Protein AF-A0A940TQU7-F1 (afdb_monomer)

Structure (mmCIF, N/CA/C/O backbone):
data_AF-A0A940TQU7-F1
#
_entry.id   AF-A0A940TQU7-F1
#
loop_
_atom_site.group_PDB
_atom_site.id
_atom_site.type_symbol
_atom_site.label_atom_id
_atom_site.label_alt_id
_atom_site.label_comp_id
_atom_site.label_asym_id
_atom_site.label_entity_id
_atom_site.label_seq_id
_atom_site.pdbx_PDB_ins_code
_atom_site.Cartn_x
_atom_site.Cartn_y
_atom_site.Cartn_z
_atom_site.occupancy
_atom_site.B_iso_or_equiv
_atom_site.auth_seq_id
_atom_site.auth_comp_id
_atom_site.auth_asym_id
_atom_site.auth_atom_id
_atom_site.pdbx_PDB_model_num
ATOM 1 N N . MET A 1 1 ? 1.871 5.568 -30.934 1.00 53.28 1 MET A N 1
ATOM 2 C CA . MET A 1 1 ? 0.667 5.840 -30.125 1.00 53.28 1 MET A CA 1
ATOM 3 C C . MET A 1 1 ? 0.920 5.116 -28.822 1.00 53.28 1 MET A C 1
ATOM 5 O O . MET A 1 1 ? 0.890 3.895 -28.836 1.00 53.28 1 MET A O 1
ATOM 9 N N . ASN A 1 2 ? 1.343 5.833 -27.784 1.00 71.81 2 ASN A N 1
ATOM 10 C CA . ASN A 1 2 ? 1.746 5.197 -26.529 1.00 71.81 2 ASN A CA 1
ATOM 11 C C . ASN A 1 2 ? 0.473 4.739 -25.820 1.00 71.81 2 ASN A C 1
ATOM 13 O O . ASN A 1 2 ? -0.449 5.544 -25.665 1.00 71.81 2 ASN A O 1
ATOM 17 N N . ASN A 1 3 ? 0.387 3.463 -25.449 1.00 86.75 3 ASN A N 1
ATOM 18 C CA . ASN A 1 3 ? -0.793 2.962 -24.755 1.00 86.75 3 ASN A CA 1
ATOM 19 C C . ASN A 1 3 ? -0.622 3.193 -23.253 1.00 86.75 3 ASN A C 1
ATOM 21 O O . ASN A 1 3 ? 0.348 2.718 -22.662 1.00 86.75 3 ASN A O 1
ATOM 25 N N . LEU A 1 4 ? -1.557 3.925 -22.647 1.00 90.94 4 LEU A N 1
ATOM 26 C CA . LEU A 1 4 ? -1.596 4.147 -21.208 1.00 90.94 4 LEU A CA 1
ATOM 27 C C . LEU A 1 4 ? -2.711 3.309 -20.598 1.00 90.94 4 LEU A C 1
ATOM 29 O O . LEU A 1 4 ? -3.865 3.388 -21.018 1.00 90.94 4 LEU A O 1
ATOM 33 N N . THR A 1 5 ? -2.373 2.547 -19.565 1.00 93.12 5 THR A N 1
ATOM 34 C CA . THR A 1 5 ? -3.353 1.807 -18.768 1.00 93.12 5 THR A CA 1
ATOM 35 C C . THR A 1 5 ? -3.219 2.198 -17.307 1.00 93.12 5 THR A C 1
ATOM 37 O O . THR A 1 5 ? -2.123 2.470 -16.826 1.00 93.12 5 THR A O 1
ATOM 40 N N . CYS A 1 6 ? -4.343 2.266 -16.600 1.00 94.25 6 CYS A N 1
ATOM 41 C CA . CYS A 1 6 ? -4.394 2.603 -15.183 1.00 94.25 6 CYS A CA 1
ATOM 42 C C . CYS A 1 6 ? -5.174 1.508 -14.464 1.00 94.25 6 CYS A C 1
ATOM 44 O O . CYS A 1 6 ? -6.359 1.310 -14.734 1.00 94.25 6 CYS A O 1
ATOM 46 N N . ASN A 1 7 ? -4.498 0.790 -13.569 1.00 94.00 7 ASN A N 1
ATOM 47 C CA . ASN A 1 7 ? -5.053 -0.365 -12.878 1.00 94.00 7 ASN A CA 1
ATOM 48 C C . ASN A 1 7 ? -4.990 -0.160 -11.365 1.00 94.00 7 ASN A C 1
ATOM 50 O O . ASN A 1 7 ? -3.961 0.241 -10.828 1.00 94.00 7 ASN A O 1
ATOM 54 N N . CYS A 1 8 ? -6.080 -0.488 -10.669 1.00 93.44 8 CYS A N 1
ATOM 55 C CA . CYS A 1 8 ? -6.060 -0.671 -9.220 1.00 93.44 8 CYS A CA 1
ATOM 56 C C . CYS A 1 8 ? -5.780 -2.146 -8.934 1.00 93.44 8 CYS A C 1
ATOM 58 O O . CYS A 1 8 ? -6.652 -2.995 -9.137 1.00 93.44 8 CYS A O 1
ATOM 60 N N . VAL A 1 9 ? -4.564 -2.446 -8.488 1.00 92.69 9 VAL A N 1
ATOM 61 C CA . VAL A 1 9 ? -4.102 -3.810 -8.224 1.00 92.69 9 VAL A CA 1
ATOM 62 C C . VAL A 1 9 ? -4.065 -4.086 -6.720 1.00 92.69 9 VAL A C 1
ATOM 64 O O . VAL A 1 9 ? -3.817 -3.176 -5.917 1.00 92.69 9 VAL A O 1
ATOM 67 N N . PRO A 1 10 ? -4.348 -5.326 -6.290 1.00 91.06 10 PRO A N 1
ATOM 68 C CA . PRO A 1 10 ? -4.071 -5.723 -4.920 1.00 91.06 10 PRO A CA 1
ATOM 69 C C . PRO A 1 10 ? -2.558 -5.684 -4.680 1.00 91.06 10 PRO A C 1
ATOM 71 O O . PRO A 1 10 ? -1.771 -6.132 -5.509 1.00 91.06 10 PRO A O 1
ATOM 74 N N . ARG A 1 11 ? -2.157 -5.150 -3.524 1.00 89.31 11 ARG A N 1
ATOM 75 C CA . ARG A 1 11 ? -0.761 -5.076 -3.085 1.00 89.31 11 ARG A CA 1
ATOM 76 C C . ARG A 1 11 ? 0.143 -4.419 -4.144 1.00 89.31 11 ARG A C 1
ATOM 78 O O . ARG A 1 11 ? -0.148 -3.296 -4.555 1.00 89.31 11 ARG A O 1
ATOM 85 N N . LEU A 1 12 ? 1.213 -5.096 -4.556 1.00 88.12 12 LEU A N 1
ATOM 86 C CA . LEU A 1 12 ? 2.146 -4.692 -5.612 1.00 88.12 12 LEU A CA 1
ATOM 87 C C . LEU A 1 12 ? 2.072 -5.630 -6.833 1.00 88.12 12 LEU A C 1
ATOM 89 O O . LEU A 1 12 ? 3.056 -5.791 -7.557 1.00 88.12 12 LEU A O 1
ATOM 93 N N . ASP A 1 13 ? 0.935 -6.301 -7.043 1.00 87.00 13 ASP A N 1
ATOM 94 C CA . ASP A 1 13 ? 0.799 -7.314 -8.090 1.00 87.00 13 ASP A CA 1
ATOM 95 C C . ASP A 1 13 ? 1.129 -6.736 -9.475 1.00 87.00 13 ASP A C 1
ATOM 97 O O . ASP A 1 13 ? 0.600 -5.704 -9.890 1.00 87.00 13 ASP A O 1
ATOM 101 N N . GLY A 1 14 ? 2.016 -7.422 -10.201 1.00 82.38 14 GLY A N 1
ATOM 102 C CA . GLY A 1 14 ? 2.457 -7.005 -11.533 1.00 82.38 14 GLY A CA 1
ATOM 103 C C . GLY A 1 14 ? 3.560 -5.941 -11.553 1.00 82.38 14 GLY A C 1
ATOM 104 O O . GLY A 1 14 ? 3.959 -5.540 -12.641 1.00 82.38 14 GLY A O 1
ATOM 105 N N . VAL A 1 15 ? 4.090 -5.514 -10.399 1.00 88.44 15 VAL A N 1
ATOM 106 C CA . VAL A 1 15 ? 5.220 -4.571 -10.319 1.00 88.44 15 VAL A CA 1
ATOM 107 C C . VAL A 1 15 ? 6.479 -5.301 -9.831 1.00 88.44 15 VAL A C 1
ATOM 109 O O . VAL A 1 15 ? 6.576 -5.642 -8.650 1.00 88.44 15 VAL A O 1
ATOM 112 N N . PRO A 1 16 ? 7.467 -5.566 -10.707 1.00 89.38 16 PRO A N 1
ATOM 113 C CA . PRO A 1 16 ? 8.731 -6.181 -10.306 1.00 89.38 16 PRO A CA 1
ATOM 114 C C . PRO A 1 16 ? 9.505 -5.319 -9.299 1.00 89.38 16 PRO A C 1
ATOM 116 O O . PRO A 1 16 ? 9.487 -4.093 -9.378 1.00 89.38 16 PRO A O 1
ATOM 119 N N . ALA A 1 17 ? 10.278 -5.945 -8.407 1.00 86.62 17 ALA A N 1
ATOM 120 C CA . ALA A 1 17 ? 11.075 -5.225 -7.404 1.00 86.62 17 ALA A CA 1
ATOM 121 C C . ALA A 1 17 ? 12.070 -4.217 -8.018 1.00 86.62 17 ALA A C 1
ATOM 123 O O . ALA A 1 17 ? 12.279 -3.141 -7.463 1.00 86.62 17 ALA A O 1
ATOM 124 N N . ALA A 1 18 ? 12.646 -4.542 -9.182 1.00 88.00 18 ALA A N 1
ATOM 125 C CA . ALA A 1 18 ? 13.525 -3.633 -9.920 1.00 88.00 18 ALA A CA 1
ATOM 126 C C . ALA A 1 18 ? 12.783 -2.375 -10.404 1.00 88.00 18 ALA A C 1
ATOM 128 O O . ALA A 1 18 ? 13.309 -1.270 -10.302 1.00 88.00 18 ALA A O 1
ATOM 129 N N . GLU A 1 19 ? 11.540 -2.536 -10.867 1.00 90.81 19 GLU A N 1
ATOM 130 C CA . GLU A 1 19 ? 10.686 -1.416 -11.269 1.00 90.81 19 GLU A CA 1
ATOM 131 C C . GLU A 1 19 ? 10.269 -0.577 -10.061 1.00 90.81 19 GLU A C 1
ATOM 133 O O . GLU A 1 19 ? 10.280 0.647 -10.123 1.00 90.81 19 GLU A O 1
ATOM 138 N N . LEU A 1 20 ? 9.978 -1.217 -8.926 1.00 89.50 20 LEU A N 1
ATOM 13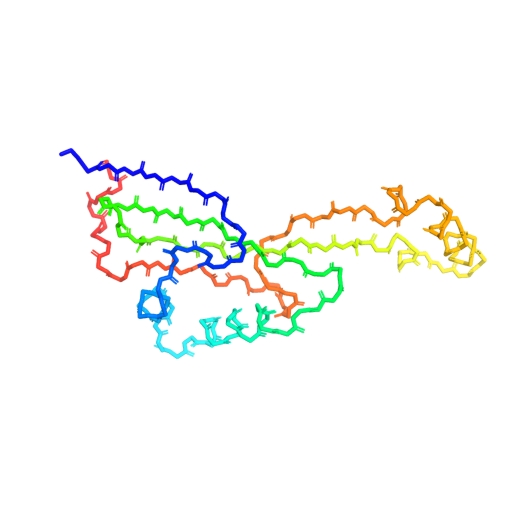9 C CA . LEU A 1 20 ? 9.641 -0.516 -7.690 1.00 89.50 20 LEU A CA 1
ATOM 140 C C . LEU A 1 20 ? 10.799 0.366 -7.199 1.00 89.50 20 LEU A C 1
ATOM 142 O O . LEU A 1 20 ? 10.579 1.525 -6.862 1.00 89.50 20 LEU A O 1
ATOM 146 N N . GLY A 1 21 ? 12.033 -0.148 -7.207 1.00 89.00 21 GLY A N 1
ATOM 147 C CA . GLY A 1 21 ? 13.220 0.639 -6.851 1.00 89.00 21 GLY A CA 1
ATOM 148 C C . GLY A 1 21 ? 13.511 1.775 -7.839 1.00 89.00 21 GLY A C 1
ATOM 149 O O . GLY A 1 21 ? 14.016 2.820 -7.447 1.00 89.00 21 GLY A O 1
ATOM 150 N N . ARG A 1 22 ? 13.149 1.605 -9.116 1.00 91.81 22 ARG A N 1
ATOM 151 C CA . ARG A 1 22 ? 13.250 2.665 -10.126 1.00 91.81 22 ARG A CA 1
ATOM 152 C C . ARG A 1 22 ? 12.214 3.772 -9.916 1.00 91.81 22 ARG A C 1
ATOM 154 O O . ARG A 1 22 ? 12.544 4.937 -10.106 1.00 91.81 22 ARG A O 1
ATOM 161 N N . LEU A 1 23 ? 10.984 3.412 -9.542 1.00 91.06 23 LEU A N 1
ATOM 162 C CA . LEU A 1 23 ? 9.895 4.356 -9.259 1.00 91.06 23 LEU A CA 1
ATOM 163 C C . LEU A 1 23 ? 10.098 5.119 -7.943 1.00 91.06 23 LEU A C 1
ATOM 165 O O . LEU A 1 23 ? 9.644 6.253 -7.825 1.00 91.06 23 LEU A O 1
ATOM 169 N N . PHE A 1 24 ? 10.771 4.500 -6.972 1.00 89.81 24 PHE A N 1
ATOM 170 C CA . PHE A 1 24 ? 11.124 5.079 -5.674 1.00 89.81 24 PHE A CA 1
ATOM 171 C C . PHE A 1 24 ? 12.650 5.050 -5.485 1.00 89.81 24 PHE A C 1
ATOM 173 O O . PHE A 1 24 ? 13.159 4.220 -4.725 1.00 89.81 24 PHE A O 1
ATOM 180 N N . PRO A 1 25 ? 13.401 5.903 -6.206 1.00 85.50 25 PRO A N 1
ATOM 181 C CA . PRO A 1 25 ? 14.856 5.897 -6.149 1.00 85.50 25 PRO A CA 1
ATOM 182 C C . PRO A 1 25 ? 15.376 6.330 -4.772 1.00 85.50 25 PRO A C 1
ATOM 184 O O . PRO A 1 25 ? 14.723 7.068 -4.029 1.00 85.50 25 PRO A O 1
ATOM 187 N N . GLU A 1 26 ? 16.590 5.894 -4.428 1.00 82.62 26 GLU A N 1
ATOM 188 C CA . GLU A 1 26 ? 17.250 6.320 -3.193 1.00 82.62 26 GLU A CA 1
ATOM 189 C C . GLU A 1 26 ? 17.347 7.858 -3.114 1.00 82.62 26 GLU A C 1
ATOM 191 O O . GLU A 1 26 ? 17.628 8.515 -4.121 1.00 82.62 26 GLU A O 1
ATOM 196 N N . PRO A 1 27 ? 17.133 8.455 -1.926 1.00 80.19 27 PRO A N 1
ATOM 197 C CA . PRO A 1 27 ? 17.087 7.821 -0.603 1.00 80.19 27 PRO A CA 1
ATOM 198 C C . PRO A 1 27 ? 15.685 7.376 -0.127 1.00 80.19 27 PRO A C 1
ATOM 200 O O . PRO A 1 27 ? 15.470 7.260 1.081 1.00 80.19 27 PRO A O 1
ATOM 203 N N . SER A 1 28 ? 14.717 7.145 -1.024 1.00 83.38 28 SER A N 1
ATOM 204 C CA . SER A 1 28 ? 13.377 6.687 -0.630 1.00 83.38 28 SER A CA 1
ATOM 205 C C . SER A 1 28 ? 13.404 5.356 0.136 1.00 83.38 28 SER A C 1
ATOM 207 O O . SER A 1 28 ? 14.046 4.386 -0.268 1.00 83.38 28 SER A O 1
ATOM 209 N N . ILE A 1 29 ? 12.639 5.288 1.230 1.00 85.94 29 ILE A N 1
ATOM 210 C CA . ILE A 1 29 ? 12.367 4.044 1.971 1.00 85.94 29 ILE A CA 1
ATOM 211 C C . ILE A 1 29 ? 11.025 3.410 1.577 1.00 85.94 29 ILE A C 1
ATOM 213 O O . ILE A 1 29 ? 10.626 2.397 2.153 1.00 85.94 29 ILE A O 1
ATOM 217 N N . THR A 1 30 ? 10.299 3.997 0.624 1.00 88.06 30 THR A N 1
ATOM 218 C CA . THR A 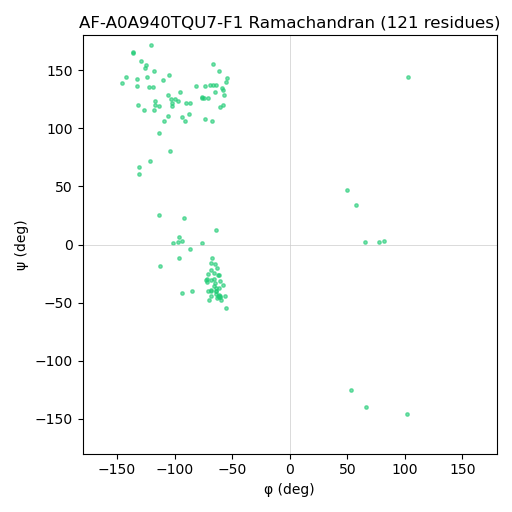1 30 ? 8.925 3.593 0.306 1.00 88.06 30 THR A CA 1
ATOM 219 C C . THR A 1 30 ? 8.882 2.208 -0.329 1.00 88.06 30 THR A C 1
ATOM 221 O O . THR A 1 30 ? 8.093 1.373 0.106 1.00 88.06 30 THR A O 1
ATOM 224 N N . ALA A 1 31 ? 9.773 1.909 -1.279 1.00 88.56 31 ALA A N 1
ATOM 225 C CA . ALA A 1 31 ? 9.882 0.577 -1.877 1.00 88.56 31 ALA A CA 1
ATOM 226 C C . ALA A 1 31 ? 10.103 -0.546 -0.834 1.00 88.56 31 ALA A C 1
ATOM 228 O O . ALA A 1 31 ? 9.292 -1.476 -0.792 1.00 88.56 31 ALA A O 1
ATOM 229 N N . PRO A 1 32 ? 11.128 -0.486 0.046 1.00 88.38 32 PRO A N 1
ATOM 230 C CA . PRO A 1 32 ? 11.317 -1.521 1.062 1.00 88.38 32 PRO A CA 1
ATOM 231 C C . PRO A 1 32 ? 10.179 -1.566 2.092 1.00 88.38 32 PRO A C 1
ATOM 233 O O . PRO A 1 32 ? 9.816 -2.652 2.544 1.00 88.38 32 PRO A O 1
ATOM 236 N N . LEU A 1 33 ? 9.570 -0.427 2.437 1.00 87.56 33 LEU A N 1
ATOM 237 C CA . LEU A 1 33 ? 8.435 -0.387 3.361 1.00 87.56 33 LEU A CA 1
ATOM 238 C C . LEU A 1 33 ? 7.174 -1.033 2.766 1.00 87.56 33 LEU A C 1
ATOM 240 O O . LEU A 1 33 ? 6.479 -1.764 3.469 1.00 87.56 33 LEU A O 1
ATOM 244 N N . LEU A 1 34 ? 6.887 -0.817 1.480 1.00 88.19 34 LEU A N 1
ATOM 245 C CA . LEU A 1 34 ? 5.765 -1.457 0.786 1.00 88.19 34 LEU A CA 1
ATOM 246 C C . LEU A 1 34 ? 5.924 -2.980 0.746 1.00 88.19 34 LEU A C 1
ATOM 248 O O . LEU A 1 34 ? 4.972 -3.698 1.058 1.00 88.19 34 LEU A O 1
ATOM 252 N N . SER A 1 35 ? 7.128 -3.467 0.436 1.00 88.31 35 SER A N 1
ATOM 253 C CA . SER A 1 35 ? 7.449 -4.898 0.482 1.00 88.31 35 SER A CA 1
ATOM 254 C C . SER A 1 35 ? 7.257 -5.472 1.887 1.00 88.31 35 SER A C 1
ATOM 256 O O . SER A 1 35 ? 6.554 -6.468 2.053 1.00 88.31 35 SER A O 1
ATOM 258 N N . LEU A 1 36 ? 7.779 -4.795 2.918 1.00 87.81 36 LEU A N 1
ATOM 259 C CA . LEU A 1 36 ? 7.624 -5.224 4.310 1.00 87.81 36 LEU A CA 1
ATOM 260 C C . LEU A 1 36 ? 6.150 -5.283 4.734 1.00 87.81 36 LEU A C 1
ATOM 262 O O . LEU A 1 36 ? 5.720 -6.246 5.365 1.00 87.81 36 LEU A O 1
ATOM 266 N N . LEU A 1 37 ? 5.355 -4.269 4.386 1.00 85.69 37 LEU A N 1
ATOM 267 C CA . LEU A 1 37 ? 3.929 -4.238 4.708 1.00 85.69 37 LEU A CA 1
ATOM 268 C C . LEU A 1 37 ? 3.166 -5.362 4.005 1.00 85.69 37 LEU A C 1
ATOM 270 O O . LEU A 1 37 ? 2.308 -5.992 4.624 1.00 85.69 37 LEU A O 1
ATOM 274 N N . GLN A 1 38 ? 3.499 -5.651 2.746 1.00 86.19 38 GLN A N 1
ATOM 275 C CA . GLN A 1 38 ? 2.919 -6.766 2.005 1.00 86.19 38 GLN A CA 1
ATOM 276 C C . GLN A 1 38 ? 3.225 -8.116 2.673 1.00 86.19 38 GLN A C 1
ATOM 278 O O . GLN A 1 38 ? 2.331 -8.955 2.790 1.00 86.19 38 GLN A O 1
ATOM 283 N N . GLU A 1 39 ? 4.463 -8.316 3.123 1.00 88.56 39 GLU A N 1
ATOM 284 C CA . GLU A 1 39 ? 4.912 -9.539 3.800 1.00 88.56 39 GLU A CA 1
ATOM 285 C C . GLU A 1 39 ? 4.352 -9.675 5.221 1.00 88.56 39 GLU A C 1
ATOM 287 O O . GLU A 1 39 ? 4.083 -10.785 5.677 1.00 88.56 39 GLU A O 1
ATOM 292 N N . SER A 1 40 ? 4.133 -8.554 5.914 1.00 87.25 40 SER A N 1
ATOM 293 C CA . SER A 1 40 ? 3.708 -8.539 7.319 1.00 87.25 40 SER A CA 1
ATOM 294 C C . SER A 1 40 ? 2.311 -9.117 7.563 1.00 87.25 40 SER A C 1
ATOM 296 O O . SER A 1 40 ? 2.025 -9.557 8.674 1.00 87.25 40 SER A O 1
ATOM 298 N N . GLY A 1 41 ? 1.434 -9.106 6.551 1.00 82.94 41 GLY A N 1
ATOM 299 C CA . GLY A 1 41 ? 0.088 -9.676 6.650 1.00 82.94 41 GLY A CA 1
ATOM 300 C C . GLY A 1 41 ? -0.768 -9.086 7.777 1.00 82.94 41 GLY A C 1
ATOM 301 O O . GLY A 1 41 ? -1.540 -9.820 8.385 1.00 82.94 41 GLY A O 1
ATOM 302 N N . ILE A 1 42 ? -0.616 -7.791 8.086 1.00 83.38 42 ILE A N 1
ATOM 303 C CA . ILE A 1 42 ? -1.333 -7.136 9.191 1.00 83.38 42 ILE A CA 1
ATOM 304 C C . ILE A 1 42 ? -2.850 -7.270 9.006 1.00 83.38 42 ILE A C 1
ATOM 306 O O . ILE A 1 42 ? -3.433 -6.760 8.047 1.00 83.38 42 ILE A O 1
ATOM 310 N N . ASP A 1 43 ? -3.503 -7.907 9.975 1.00 80.81 43 ASP A N 1
ATOM 311 C CA . ASP A 1 43 ? -4.952 -8.070 9.975 1.00 80.81 43 ASP A CA 1
ATOM 312 C C . ASP A 1 43 ? -5.678 -6.723 9.930 1.00 80.81 43 ASP A C 1
ATOM 314 O O . ASP A 1 43 ? -5.398 -5.792 10.688 1.00 80.81 43 ASP A O 1
ATOM 318 N N . GLY A 1 44 ? -6.670 -6.632 9.043 1.00 78.62 44 GLY A N 1
ATOM 319 C CA . GLY A 1 44 ? -7.455 -5.414 8.859 1.00 78.62 44 GLY A CA 1
ATOM 320 C C . GLY A 1 44 ? -6.749 -4.324 8.054 1.00 78.62 44 GLY A C 1
ATOM 321 O O . GLY A 1 44 ? -7.367 -3.287 7.839 1.00 78.62 44 GLY A O 1
ATOM 322 N N . PHE A 1 45 ? -5.531 -4.570 7.566 1.00 83.75 45 PHE A N 1
ATOM 323 C CA . PHE A 1 45 ? -4.808 -3.707 6.640 1.00 83.75 45 PHE A CA 1
ATOM 324 C C . PHE A 1 45 ? -4.576 -4.439 5.317 1.00 83.75 45 PHE A C 1
ATOM 326 O O . PHE A 1 45 ? -3.920 -5.476 5.274 1.00 83.75 45 PHE A O 1
ATOM 333 N N . ASN A 1 46 ? -5.096 -3.901 4.216 1.00 88.31 46 ASN A N 1
ATOM 334 C CA . ASN A 1 46 ? -4.826 -4.444 2.888 1.00 88.31 46 ASN A CA 1
ATOM 335 C C . ASN A 1 46 ? -4.117 -3.397 2.040 1.00 88.31 46 ASN A C 1
ATOM 337 O O . ASN A 1 46 ? -4.701 -2.367 1.710 1.00 88.31 46 ASN A O 1
ATOM 341 N N . LEU A 1 47 ? -2.877 -3.686 1.651 1.00 89.88 47 LEU A N 1
ATOM 342 C CA . LEU A 1 47 ? -2.170 -2.888 0.658 1.00 89.88 47 LEU A CA 1
ATOM 343 C C . LEU A 1 47 ? -2.862 -3.029 -0.706 1.00 89.88 47 LEU A C 1
ATOM 345 O O . LEU A 1 47 ? -3.245 -4.128 -1.120 1.00 89.88 47 LEU A O 1
ATOM 349 N N . ARG A 1 48 ? -3.005 -1.911 -1.407 1.00 91.62 48 ARG A N 1
ATOM 350 C CA . ARG A 1 48 ? -3.424 -1.803 -2.806 1.00 91.62 48 ARG A CA 1
ATOM 351 C C . ARG A 1 48 ? -2.517 -0.793 -3.493 1.00 91.62 48 ARG A C 1
ATOM 353 O O . ARG A 1 48 ?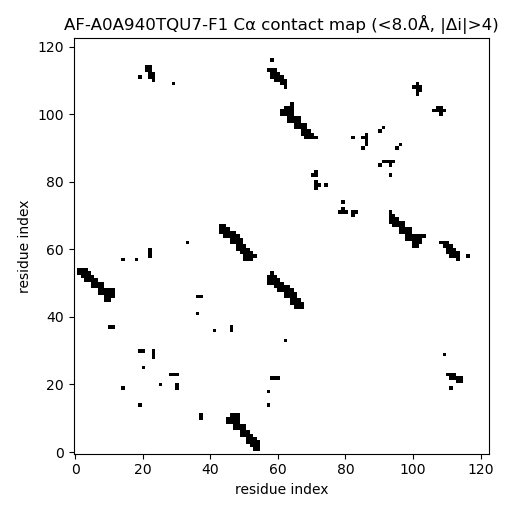 -1.862 -0.00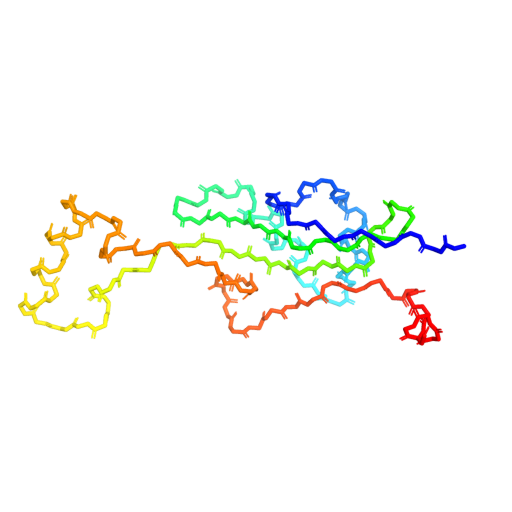7 -2.823 1.00 91.62 48 ARG A O 1
ATOM 360 N N . SER A 1 49 ? -2.517 -0.771 -4.815 1.00 92.44 49 SER A N 1
ATOM 361 C CA . SER A 1 49 ? -1.790 0.256 -5.558 1.00 92.44 49 SER A CA 1
ATOM 362 C C . SER A 1 49 ? -2.571 0.671 -6.790 1.00 92.44 49 SER A C 1
ATOM 364 O O . SER A 1 49 ? -3.210 -0.162 -7.432 1.00 92.44 49 SER A O 1
ATOM 366 N N . ILE A 1 50 ? -2.509 1.954 -7.138 1.00 94.38 50 ILE A N 1
ATOM 367 C CA . ILE A 1 50 ? -2.809 2.386 -8.503 1.00 94.38 50 ILE A CA 1
ATOM 368 C C . ILE A 1 50 ? -1.498 2.347 -9.268 1.00 94.38 50 ILE A C 1
ATOM 370 O O . ILE A 1 50 ? -0.539 3.007 -8.875 1.00 94.38 50 ILE A O 1
ATOM 374 N N . VAL A 1 51 ? -1.467 1.577 -10.346 1.00 94.12 51 VAL A N 1
ATOM 375 C CA . VAL A 1 51 ? -0.310 1.456 -11.227 1.00 94.12 51 VAL A CA 1
ATOM 376 C C . VAL A 1 51 ? -0.711 1.980 -12.593 1.00 94.12 51 VAL A C 1
ATOM 378 O O . VAL A 1 51 ? -1.685 1.507 -13.188 1.00 94.12 51 VAL A O 1
ATOM 381 N N . VAL A 1 52 ? 0.037 2.964 -13.081 1.00 93.69 52 VAL A N 1
ATOM 382 C CA . VAL A 1 52 ? -0.082 3.438 -14.458 1.00 93.69 52 VAL A CA 1
ATOM 383 C C . VAL A 1 52 ? 1.028 2.795 -15.264 1.00 93.69 52 VAL A C 1
ATOM 385 O O . VAL A 1 52 ? 2.198 2.928 -14.904 1.00 93.69 52 VAL A O 1
ATOM 388 N N . LEU A 1 53 ? 0.668 2.115 -16.347 1.00 92.12 53 LEU A N 1
ATOM 389 C CA . LEU A 1 53 ? 1.624 1.523 -17.274 1.00 92.12 53 LEU A CA 1
ATOM 390 C C . LEU A 1 53 ? 1.619 2.276 -18.600 1.00 92.12 53 LEU A C 1
ATOM 392 O O . LEU A 1 53 ? 0.558 2.655 -19.100 1.00 92.12 53 LEU A O 1
ATOM 396 N N . ARG A 1 54 ? 2.808 2.443 -19.173 1.00 90.31 54 ARG A N 1
ATOM 397 C CA . ARG A 1 54 ? 3.037 2.859 -20.554 1.00 90.31 54 ARG A CA 1
ATOM 398 C C . ARG A 1 54 ? 3.678 1.693 -21.281 1.00 90.31 54 ARG A C 1
ATOM 400 O O . ARG A 1 54 ? 4.757 1.270 -20.885 1.00 90.31 54 ARG A O 1
ATOM 407 N N . ASP A 1 55 ? 3.014 1.198 -22.320 1.00 89.88 55 ASP A N 1
ATOM 408 C CA . ASP A 1 55 ? 3.523 0.082 -23.129 1.00 89.88 55 ASP A CA 1
ATOM 409 C C . ASP A 1 55 ? 3.976 -1.104 -22.239 1.00 89.88 55 ASP A C 1
ATOM 411 O O . ASP A 1 55 ? 5.081 -1.623 -22.365 1.00 89.88 55 ASP A O 1
ATOM 415 N N . ASP A 1 56 ? 3.114 -1.464 -21.276 1.00 88.56 56 ASP A N 1
ATOM 416 C CA . ASP A 1 56 ? 3.300 -2.505 -20.247 1.00 88.56 56 ASP A CA 1
ATOM 417 C C . ASP A 1 56 ? 4.419 -2.265 -19.209 1.00 88.56 56 ASP A C 1
ATOM 419 O O . ASP A 1 56 ? 4.593 -3.073 -18.296 1.00 88.56 56 ASP A O 1
ATOM 423 N N . ALA A 1 57 ? 5.124 -1.130 -19.263 1.00 89.94 57 ALA A N 1
ATOM 424 C CA . ALA A 1 57 ? 6.091 -0.720 -18.246 1.00 89.94 57 ALA A CA 1
ATOM 425 C C . ALA A 1 57 ? 5.451 0.236 -17.218 1.00 89.94 57 ALA A C 1
ATOM 427 O O . ALA A 1 57 ? 4.797 1.206 -17.611 1.00 89.94 57 ALA A O 1
ATOM 428 N N . PRO A 1 58 ? 5.617 0.020 -15.899 1.00 92.38 58 PRO A N 1
ATOM 429 C CA . PRO A 1 58 ? 5.019 0.890 -14.892 1.00 92.38 58 PRO A CA 1
ATOM 430 C C . PRO A 1 58 ? 5.727 2.252 -14.872 1.00 92.38 58 PRO A C 1
ATOM 432 O O . PRO A 1 58 ? 6.942 2.330 -14.725 1.00 92.38 58 PRO A O 1
ATOM 435 N N . ILE A 1 59 ? 4.969 3.338 -15.004 1.00 92.75 59 ILE A N 1
ATOM 436 C CA . ILE A 1 59 ? 5.493 4.714 -15.013 1.00 92.75 59 ILE A CA 1
ATOM 437 C C . ILE A 1 59 ? 5.065 5.536 -13.799 1.00 92.75 59 ILE A C 1
ATOM 439 O O . ILE A 1 59 ? 5.674 6.561 -13.500 1.00 92.75 59 ILE A O 1
ATOM 443 N N . LEU A 1 60 ? 4.014 5.097 -13.105 1.00 93.25 60 LEU A N 1
ATOM 444 C CA . LEU A 1 60 ? 3.552 5.697 -11.862 1.00 93.25 60 LEU A CA 1
ATOM 445 C C . LEU A 1 60 ? 3.005 4.613 -10.940 1.00 93.25 60 LEU A C 1
ATOM 447 O O . LEU A 1 60 ? 2.277 3.723 -11.388 1.00 93.25 60 LEU A O 1
ATOM 451 N N . LEU A 1 61 ? 3.313 4.725 -9.651 1.00 93.62 61 LEU A N 1
ATOM 452 C CA . LEU A 1 61 ? 2.729 3.903 -8.601 1.00 93.62 61 LEU A CA 1
ATOM 453 C C . LEU A 1 61 ? 2.259 4.784 -7.448 1.00 93.62 61 LEU A C 1
ATOM 455 O O . LEU A 1 61 ? 3.051 5.467 -6.800 1.00 93.62 61 LEU A O 1
ATOM 459 N N . LEU A 1 62 ? 0.960 4.723 -7.164 1.00 92.56 62 LEU A N 1
ATOM 460 C CA . LEU A 1 62 ? 0.360 5.326 -5.983 1.00 92.56 62 LEU A CA 1
ATOM 461 C C . LEU A 1 62 ? 0.018 4.222 -4.977 1.00 92.56 62 LEU A C 1
ATOM 463 O O . LEU A 1 62 ? -0.907 3.443 -5.238 1.00 92.56 62 LEU A O 1
ATOM 467 N N . PRO A 1 63 ? 0.718 4.142 -3.835 1.00 91.00 63 PRO A N 1
ATOM 468 C CA . PRO A 1 63 ? 0.365 3.192 -2.800 1.00 91.00 63 PRO A CA 1
ATOM 469 C C . PRO A 1 63 ? -0.961 3.600 -2.160 1.00 91.00 63 PRO A C 1
ATOM 471 O O . PRO A 1 63 ? -1.221 4.773 -1.884 1.00 91.00 63 PRO A O 1
ATOM 474 N N . LEU A 1 64 ? -1.811 2.609 -1.938 1.00 90.00 64 LEU A N 1
ATOM 475 C CA . LEU A 1 64 ? -3.091 2.729 -1.268 1.00 90.00 64 LEU A CA 1
ATOM 476 C C . LEU A 1 64 ? -3.140 1.731 -0.118 1.00 90.00 64 LEU A C 1
ATOM 478 O O . LEU A 1 64 ? -2.593 0.632 -0.194 1.00 90.00 64 LEU A O 1
ATOM 482 N N . PHE A 1 65 ? -3.902 2.045 0.915 1.00 88.00 65 PHE A N 1
ATOM 483 C CA . PHE A 1 65 ? -4.244 1.052 1.915 1.00 88.00 65 PHE A CA 1
ATOM 484 C C . PHE A 1 65 ? -5.718 1.061 2.230 1.00 88.00 65 PHE A C 1
ATOM 486 O O . PHE A 1 65 ? -6.372 2.096 2.318 1.00 88.00 65 PHE A O 1
ATOM 493 N N . GLU A 1 66 ? -6.233 -0.134 2.434 1.00 88.88 66 GLU A N 1
ATOM 494 C CA . GLU A 1 66 ? -7.564 -0.346 2.934 1.00 88.88 66 GLU A CA 1
ATOM 495 C C . GLU A 1 66 ? -7.490 -0.736 4.405 1.00 88.88 66 GLU A C 1
ATOM 497 O O . GLU A 1 66 ? -6.818 -1.704 4.762 1.00 88.88 66 GLU A O 1
ATOM 502 N N . THR A 1 67 ? -8.202 -0.002 5.254 1.00 87.69 67 THR A N 1
ATOM 503 C CA . THR A 1 67 ? -8.294 -0.299 6.685 1.00 87.69 67 THR A CA 1
ATOM 504 C C . THR A 1 67 ? -9.719 -0.174 7.201 1.00 87.69 67 THR A C 1
ATOM 506 O O . THR A 1 67 ? -10.597 0.376 6.533 1.00 87.69 67 THR A O 1
ATOM 509 N N . ARG A 1 68 ? -9.972 -0.704 8.397 1.00 86.56 68 ARG A N 1
ATOM 510 C CA . ARG A 1 68 ? -11.227 -0.497 9.122 1.00 86.56 68 ARG A CA 1
ATOM 511 C C . ARG A 1 68 ? -11.059 0.626 10.130 1.00 86.56 68 ARG A C 1
ATOM 513 O O . ARG A 1 68 ? -10.213 0.545 11.017 1.00 86.56 68 ARG A O 1
ATOM 520 N N . PHE A 1 69 ? -11.899 1.647 10.023 1.00 84.31 69 PHE A N 1
ATOM 521 C CA . PHE A 1 69 ? -11.840 2.797 10.914 1.00 84.31 69 PHE A CA 1
ATOM 522 C C . PHE A 1 69 ? -12.798 2.614 12.096 1.00 84.31 69 PHE A C 1
ATOM 524 O O . PHE A 1 69 ? -14.009 2.655 11.915 1.00 84.31 69 PHE A O 1
ATOM 531 N N . ASP A 1 70 ? -12.288 2.400 13.311 1.00 84.56 70 ASP A N 1
ATOM 532 C CA . ASP A 1 70 ? -13.135 2.233 14.501 1.00 84.56 70 ASP A CA 1
ATOM 533 C C . ASP A 1 70 ? -13.735 3.580 14.938 1.00 84.56 70 ASP A C 1
ATOM 535 O O . ASP A 1 70 ? -13.041 4.428 15.503 1.00 84.56 70 ASP A O 1
ATOM 539 N N . LEU A 1 71 ? -15.044 3.768 14.727 1.00 82.00 71 LEU A N 1
ATOM 540 C CA . LEU A 1 71 ? -15.744 5.008 15.085 1.00 82.00 71 LEU A CA 1
ATOM 541 C C . LEU A 1 71 ? -15.744 5.285 16.596 1.00 82.00 71 LEU A C 1
ATOM 543 O O . LEU A 1 71 ? -15.906 6.430 17.015 1.00 82.00 71 LEU A O 1
ATOM 547 N N . SER A 1 72 ? -15.517 4.267 17.435 1.00 83.31 72 SER A N 1
ATOM 548 C CA . SER A 1 72 ? -15.397 4.450 18.886 1.00 83.31 72 SER A CA 1
ATOM 549 C C . SER A 1 72 ? -14.144 5.236 19.291 1.00 83.31 72 SER A C 1
ATOM 551 O O . SER A 1 72 ? -14.029 5.653 20.445 1.00 83.31 72 SER A O 1
ATOM 553 N N . THR A 1 73 ? -13.202 5.448 18.366 1.00 84.19 73 THR A N 1
ATOM 554 C CA . THR A 1 73 ? -12.013 6.282 18.594 1.00 84.19 73 THR A CA 1
ATOM 555 C C . THR A 1 73 ? -12.344 7.773 18.687 1.00 84.19 73 THR A C 1
ATOM 557 O O . THR A 1 73 ? -11.633 8.483 19.389 1.00 84.19 73 THR A O 1
ATOM 560 N N . PHE A 1 74 ? -13.448 8.229 18.081 1.00 84.25 74 PHE A N 1
ATOM 561 C CA . PHE A 1 74 ? -13.868 9.640 18.071 1.00 84.25 74 PHE A CA 1
ATOM 562 C C . PHE A 1 74 ? -14.709 10.072 19.274 1.00 84.25 74 PHE A C 1
ATOM 564 O O . PHE A 1 74 ? -15.090 11.235 19.379 1.00 84.25 74 PHE A O 1
ATOM 571 N N . VAL A 1 75 ? -15.055 9.143 20.163 1.00 86.44 75 VAL A N 1
ATOM 572 C CA . VAL A 1 75 ? -15.920 9.426 21.309 1.00 86.44 75 VAL A CA 1
ATOM 573 C C . VAL A 1 75 ? -15.300 8.927 22.603 1.00 86.44 75 VAL A C 1
ATOM 575 O O . VAL A 1 75 ? -14.495 7.993 22.629 1.00 86.44 75 VAL A O 1
ATOM 578 N N . GLU A 1 76 ? -15.739 9.511 23.711 1.00 87.31 76 GLU A N 1
ATOM 579 C CA . GLU A 1 76 ? -15.255 9.173 25.044 1.00 87.31 76 GLU A CA 1
ATOM 580 C C . GLU A 1 76 ? -16.380 8.676 25.963 1.00 87.31 76 GLU A C 1
ATOM 582 O O . GLU A 1 76 ? -17.568 8.673 25.624 1.00 87.31 76 GLU A O 1
ATOM 587 N N . GLY A 1 77 ? -15.993 8.187 27.143 1.00 88.88 77 GLY A N 1
ATOM 588 C CA . GLY A 1 77 ? -16.928 7.801 28.196 1.00 88.88 77 GLY A CA 1
ATOM 589 C C . GLY A 1 77 ? -17.823 6.605 27.852 1.00 88.88 77 GLY A C 1
ATOM 590 O O . GLY A 1 77 ? -17.385 5.592 27.298 1.00 88.88 77 GLY A O 1
ATOM 591 N N . TRP A 1 78 ? -19.091 6.687 28.253 1.00 88.19 78 TRP A N 1
ATOM 592 C CA . TRP A 1 78 ? -20.053 5.590 28.125 1.00 88.19 78 TRP A CA 1
ATOM 593 C C . TRP A 1 78 ? -20.428 5.295 26.663 1.00 88.19 78 TRP A C 1
ATOM 595 O O . TRP A 1 78 ? -20.630 4.132 26.318 1.00 88.19 78 TRP A O 1
ATOM 605 N N . ILE A 1 79 ? -20.415 6.309 25.789 1.00 86.44 79 ILE A N 1
ATOM 606 C CA . ILE A 1 79 ? -20.717 6.168 24.354 1.00 86.44 79 ILE A CA 1
ATOM 607 C C . ILE A 1 79 ? -19.675 5.272 23.678 1.00 86.44 79 ILE A C 1
ATOM 609 O O . ILE A 1 79 ? -20.035 4.359 22.937 1.00 86.44 79 ILE A O 1
ATOM 613 N N . LYS A 1 80 ? -18.386 5.443 24.004 1.00 88.12 80 LYS A N 1
ATOM 614 C CA . LYS A 1 80 ? -17.302 4.576 23.511 1.00 88.12 80 LYS A CA 1
ATOM 615 C C . LYS A 1 80 ? -17.533 3.106 23.852 1.00 88.12 80 LYS A C 1
ATOM 617 O O . LYS A 1 80 ? -17.337 2.237 23.005 1.00 88.12 80 LYS A O 1
ATOM 622 N N . LYS A 1 81 ? -17.952 2.812 25.089 1.00 86.19 81 LYS A N 1
ATOM 623 C CA . LYS A 1 81 ? -18.248 1.434 25.521 1.00 86.19 81 LYS A CA 1
ATOM 624 C C . LYS A 1 81 ? -19.416 0.853 24.726 1.00 86.19 81 LYS A C 1
ATOM 626 O O . LYS A 1 81 ? -19.291 -0.259 24.218 1.00 86.19 81 LYS A O 1
ATOM 631 N N . SER A 1 82 ? -20.496 1.617 24.563 1.00 85.94 82 SER A N 1
ATOM 632 C CA . SER A 1 82 ? -21.656 1.206 23.766 1.00 85.94 82 SER A CA 1
ATOM 633 C C . SER A 1 82 ? -21.287 0.948 22.303 1.00 85.94 82 SER A C 1
ATOM 635 O O . SER A 1 82 ? -21.641 -0.099 21.768 1.00 85.94 82 SER A O 1
ATOM 637 N N . LEU A 1 83 ? -20.507 1.836 21.677 1.00 84.00 83 LEU A N 1
ATOM 638 C CA . LEU A 1 83 ? -20.057 1.675 20.290 1.00 84.00 83 LEU A CA 1
ATOM 639 C C . LEU A 1 83 ? -19.118 0.483 20.104 1.00 84.00 83 LEU A C 1
ATOM 641 O O . LEU A 1 83 ? -19.225 -0.210 19.100 1.00 84.00 83 LEU A O 1
ATOM 645 N N . LYS A 1 84 ? -18.247 0.177 21.072 1.00 84.00 84 LYS A N 1
ATOM 646 C CA . LYS A 1 84 ? -17.409 -1.033 21.011 1.00 84.00 84 LYS A CA 1
ATOM 647 C C . LYS A 1 84 ? -18.230 -2.319 21.057 1.00 84.00 84 LYS A C 1
ATOM 649 O O . LYS A 1 84 ? -17.880 -3.287 20.38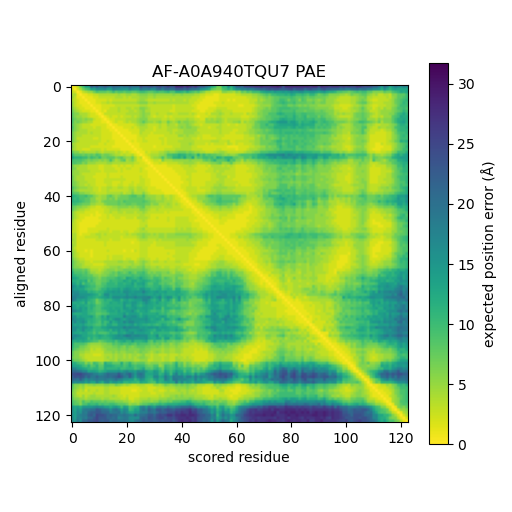8 1.00 84.00 84 LYS A O 1
ATOM 654 N N . VAL A 1 85 ? -19.304 -2.348 21.846 1.00 85.88 85 VAL A N 1
ATOM 655 C CA . VAL A 1 85 ? -20.218 -3.500 21.895 1.00 85.88 85 VAL A CA 1
ATOM 656 C C . VAL A 1 85 ? -21.018 -3.592 20.597 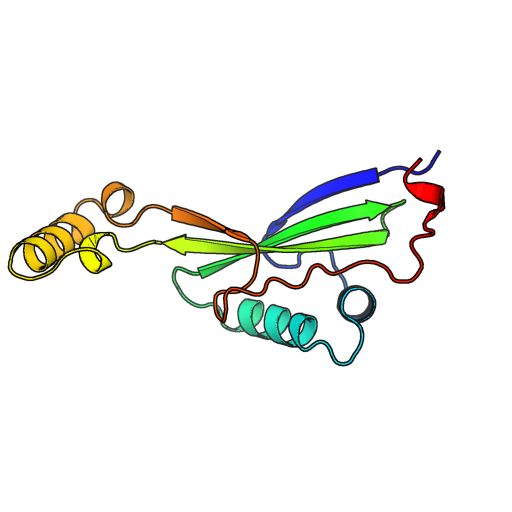1.00 85.88 85 VAL A C 1
ATOM 658 O O . VAL A 1 85 ? -21.046 -4.653 19.977 1.00 85.88 85 VAL A O 1
ATOM 661 N N . ALA A 1 86 ? -21.593 -2.479 20.141 1.00 83.69 86 ALA A N 1
ATOM 662 C CA . ALA A 1 86 ? -22.343 -2.419 18.890 1.00 83.69 86 ALA A CA 1
ATOM 663 C C . ALA A 1 86 ? -21.472 -2.776 17.672 1.00 83.69 86 ALA A C 1
ATOM 665 O O . ALA A 1 86 ? -21.914 -3.506 16.790 1.00 83.69 86 ALA A O 1
ATOM 666 N N . GLY A 1 87 ? -20.204 -2.360 17.657 1.00 80.50 87 GLY A N 1
ATOM 667 C CA . GLY A 1 87 ? -19.253 -2.678 16.594 1.00 80.50 87 GLY A CA 1
ATOM 668 C C . GLY A 1 87 ? -18.840 -4.145 16.527 1.00 80.50 87 GLY A C 1
ATOM 669 O O . GLY A 1 87 ? -18.481 -4.614 15.453 1.00 80.50 87 GLY A O 1
ATOM 670 N N . ARG A 1 88 ? -18.970 -4.911 17.618 1.00 82.75 88 ARG A N 1
ATOM 671 C CA . ARG A 1 88 ? -18.825 -6.378 17.562 1.00 82.75 88 ARG A CA 1
ATOM 672 C C . ARG A 1 88 ? -20.021 -7.057 16.894 1.00 82.75 88 ARG A C 1
ATOM 674 O O . ARG A 1 88 ? -19.848 -8.105 16.285 1.00 82.75 88 ARG A O 1
ATOM 681 N N . LEU A 1 89 ? -21.215 -6.476 17.020 1.00 83.69 89 LEU A N 1
ATOM 682 C CA . LEU A 1 89 ? -22.461 -7.005 16.454 1.00 83.69 89 LEU A CA 1
ATOM 683 C C . LEU A 1 89 ? -22.659 -6.589 14.990 1.00 83.69 89 LEU A C 1
ATOM 685 O O . LEU A 1 89 ? -23.109 -7.389 14.178 1.00 83.69 89 LEU A O 1
ATOM 689 N N . MET A 1 90 ? -22.315 -5.345 14.651 1.00 82.88 90 MET A N 1
ATOM 690 C CA . MET A 1 90 ? -22.484 -4.764 13.315 1.00 82.88 90 MET A CA 1
ATOM 691 C C . MET A 1 90 ? -21.191 -4.080 12.842 1.00 82.88 90 MET A C 1
ATOM 693 O O . MET A 1 90 ? -21.149 -2.853 12.692 1.00 82.8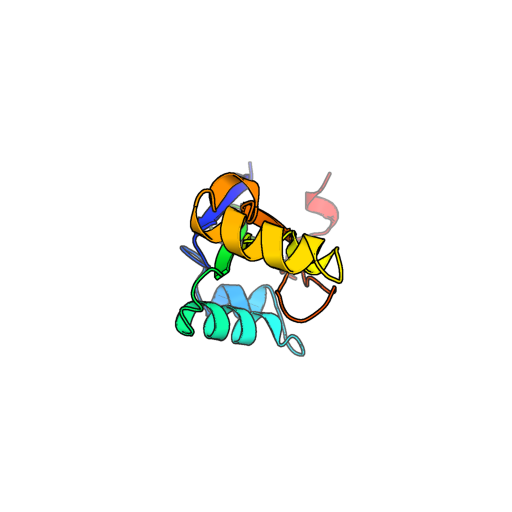8 90 MET A O 1
ATOM 697 N N . PRO A 1 91 ? -20.117 -4.851 12.591 1.00 77.75 91 PRO A N 1
ATOM 698 C CA . PRO A 1 91 ? -18.811 -4.292 12.245 1.00 77.75 91 PRO A CA 1
ATOM 699 C C . PRO A 1 91 ? -18.841 -3.448 10.966 1.00 77.75 91 PRO A C 1
ATOM 701 O O . PRO A 1 91 ? -18.130 -2.456 10.878 1.00 77.75 91 PRO A O 1
ATOM 704 N N . SER A 1 92 ? -19.709 -3.761 10.001 1.00 77.62 92 SER A N 1
ATOM 705 C CA . SER A 1 92 ? -19.837 -2.988 8.757 1.00 77.62 92 SER A CA 1
ATOM 706 C C . SER A 1 92 ? -20.281 -1.533 8.956 1.00 77.62 92 SER A C 1
ATOM 708 O O . SER A 1 92 ? -19.958 -0.696 8.120 1.00 77.62 92 SER A O 1
ATOM 710 N N . VAL A 1 93 ? -21.001 -1.224 10.042 1.00 80.62 93 VAL A N 1
ATOM 711 C CA . VAL A 1 93 ? -21.511 0.129 10.333 1.00 80.62 93 VAL A CA 1
ATOM 712 C C . VAL A 1 93 ? -20.551 0.909 11.228 1.00 80.62 93 VAL A C 1
ATOM 714 O O . VAL A 1 93 ? -20.314 2.091 11.003 1.00 80.62 93 VAL A O 1
ATOM 717 N N . PHE A 1 94 ? -19.988 0.254 12.245 1.00 82.69 94 PHE A N 1
ATOM 718 C CA . PHE A 1 94 ? -19.163 0.917 13.264 1.00 82.69 94 PHE A CA 1
ATOM 719 C C . PHE A 1 94 ? -17.656 0.840 13.001 1.00 82.69 94 PHE A C 1
ATOM 721 O O . PHE A 1 94 ? -16.882 1.526 13.669 1.00 82.69 94 PHE A O 1
ATOM 728 N N . GLN A 1 95 ? -17.246 0.007 12.047 1.00 85.44 95 GLN A N 1
ATOM 729 C CA . GLN A 1 95 ? -15.872 -0.122 11.575 1.00 85.44 95 GLN A CA 1
ATOM 730 C C . GLN A 1 95 ? -15.837 -0.061 10.037 1.00 85.44 95 GLN A C 1
ATOM 732 O O . GLN A 1 95 ? -15.448 -1.046 9.393 1.00 85.44 95 GLN A O 1
ATOM 737 N N . PRO A 1 96 ? -16.294 1.052 9.424 1.00 86.31 96 PRO A N 1
ATOM 738 C CA . PRO A 1 96 ? -16.333 1.186 7.973 1.00 86.31 96 PRO A CA 1
ATOM 739 C C . PRO A 1 96 ? -14.960 0.925 7.349 1.00 86.31 96 PRO A C 1
ATOM 741 O O . PRO A 1 96 ? -13.918 1.295 7.898 1.00 86.31 96 PRO A O 1
ATOM 744 N N . ARG A 1 97 ? -14.977 0.281 6.178 1.00 88.00 97 ARG A N 1
ATOM 745 C CA . ARG A 1 97 ? -13.782 0.098 5.351 1.00 88.00 97 ARG A CA 1
ATOM 746 C C . ARG A 1 97 ? -13.483 1.416 4.651 1.00 88.00 97 ARG A C 1
ATOM 748 O O . ARG A 1 97 ? -14.354 1.965 3.982 1.00 88.00 97 ARG A O 1
ATOM 755 N N . VAL A 1 98 ? -12.263 1.903 4.811 1.00 87.06 98 VAL A N 1
ATOM 756 C CA . VAL A 1 98 ? -11.763 3.122 4.180 1.00 87.06 98 VAL A CA 1
ATOM 757 C C . VAL A 1 98 ? -10.591 2.741 3.295 1.00 87.06 98 VAL A C 1
ATOM 759 O O . VAL A 1 98 ? -9.739 1.958 3.710 1.00 87.06 98 VAL A O 1
ATOM 762 N N . LEU A 1 99 ? -10.568 3.293 2.085 1.00 88.44 99 LEU A N 1
ATOM 763 C CA . LEU A 1 99 ? -9.421 3.250 1.189 1.00 88.44 99 LEU A CA 1
ATOM 764 C C . LEU A 1 99 ? -8.734 4.612 1.250 1.00 88.44 99 LEU A C 1
ATOM 766 O O . LEU A 1 99 ? -9.350 5.626 0.927 1.00 88.44 99 LEU A O 1
ATOM 770 N N . SER A 1 100 ? -7.477 4.618 1.663 1.00 86.06 100 SER A N 1
ATOM 771 C CA . SER A 1 100 ? -6.670 5.820 1.831 1.00 86.06 100 SER A CA 1
ATOM 772 C C . SER A 1 100 ? -5.466 5.783 0.903 1.00 86.06 100 SER A C 1
ATOM 774 O O . SER A 1 100 ? -4.939 4.716 0.587 1.00 86.06 100 SER A O 1
ATOM 776 N N . VAL A 1 101 ? -5.029 6.964 0.480 1.00 86.69 101 VAL A N 1
ATOM 777 C CA . VAL A 1 101 ? -3.789 7.146 -0.275 1.00 86.69 101 VAL A CA 1
ATOM 778 C C . VAL A 1 101 ? -2.611 7.166 0.698 1.00 86.69 101 VAL A C 1
ATOM 780 O O . VAL A 1 101 ? -2.690 7.807 1.744 1.00 86.69 101 VAL A O 1
ATOM 783 N N . GLY A 1 102 ? -1.524 6.480 0.352 1.00 81.25 102 GLY A N 1
ATOM 784 C CA . GLY A 1 102 ? -0.280 6.482 1.115 1.00 81.25 102 GLY A CA 1
ATOM 785 C C . GLY A 1 102 ? -0.052 5.249 1.970 1.00 81.25 102 GLY A C 1
ATOM 786 O O . GLY A 1 102 ? -0.396 4.131 1.591 1.00 81.25 102 GLY A O 1
ATOM 787 N N . LEU A 1 103 ? 0.583 5.470 3.121 1.00 71.62 103 LEU A N 1
ATOM 788 C CA . LEU A 1 103 ? 0.977 4.446 4.081 1.00 71.62 103 LEU A CA 1
ATOM 789 C C . LEU A 1 103 ? 0.400 4.759 5.463 1.00 71.62 103 LEU A C 1
ATOM 791 O O . LEU A 1 103 ? 0.136 5.908 5.800 1.00 71.62 103 LEU A O 1
ATOM 795 N N . LEU A 1 104 ? 0.219 3.722 6.286 1.00 64.19 104 LEU A N 1
ATOM 796 C CA . LEU A 1 104 ? -0.363 3.853 7.629 1.00 64.19 104 LEU A CA 1
ATOM 797 C C . LEU A 1 104 ? 0.550 4.620 8.609 1.00 64.19 104 LEU A C 1
ATOM 799 O O . LEU A 1 104 ? 0.103 5.055 9.668 1.00 64.19 104 LEU A O 1
ATOM 803 N N . VAL A 1 105 ? 1.831 4.774 8.254 1.00 59.38 105 VAL A N 1
ATOM 804 C CA . VAL A 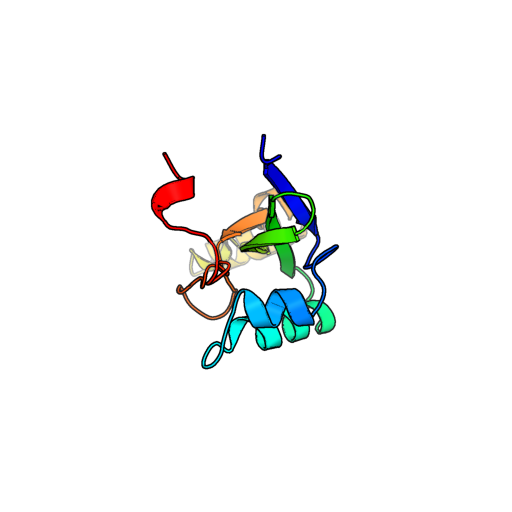1 105 ? 2.870 5.450 9.037 1.00 59.38 105 VAL A CA 1
ATOM 805 C C . VAL A 1 105 ? 3.133 6.830 8.421 1.00 59.38 105 VAL A C 1
ATOM 807 O O . VAL A 1 105 ? 4.086 7.013 7.674 1.00 59.38 105 VAL A O 1
ATOM 810 N N . GLY A 1 106 ? 2.274 7.801 8.734 1.00 53.34 106 GLY A N 1
ATOM 811 C CA . GLY A 1 106 ? 2.483 9.218 8.415 1.00 53.34 106 GLY A CA 1
ATOM 812 C C . GLY A 1 106 ? 1.682 9.746 7.221 1.00 53.34 106 GLY A C 1
ATOM 813 O O . GLY A 1 106 ? 1.487 9.067 6.222 1.00 53.34 106 GLY A O 1
ATOM 814 N N . GLU A 1 107 ? 1.248 11.004 7.327 1.00 49.97 107 GLU A N 1
ATOM 815 C CA . GLU A 1 107 ? 0.470 11.779 6.336 1.00 49.97 107 GLU A CA 1
ATOM 816 C C . GLU A 1 107 ? 1.210 12.044 5.003 1.00 49.97 107 GLU A C 1
ATOM 818 O O . GLU A 1 107 ? 0.785 12.871 4.201 1.00 49.97 107 GLU A O 1
ATOM 823 N N . TRP A 1 108 ? 2.333 11.367 4.765 1.00 54.56 108 TRP A N 1
ATOM 824 C CA . TRP A 1 108 ? 3.225 11.595 3.638 1.00 54.56 108 TRP A CA 1
ATOM 825 C C . TRP A 1 108 ? 3.186 10.364 2.738 1.00 54.56 108 TRP A C 1
ATOM 827 O O . TRP A 1 108 ? 3.852 9.361 2.984 1.00 54.56 108 TRP A O 1
ATOM 837 N N . SER A 1 109 ? 2.357 10.431 1.700 1.00 64.69 109 SER A N 1
ATOM 838 C CA . SER A 1 109 ? 2.353 9.445 0.625 1.00 64.69 109 SER A CA 1
ATOM 839 C C . SER A 1 109 ? 3.371 9.855 -0.433 1.00 64.69 109 SER A C 1
ATOM 841 O O . SER A 1 109 ? 3.169 10.852 -1.127 1.00 64.69 109 SER A O 1
ATOM 843 N N . GLU A 1 110 ? 4.449 9.092 -0.576 1.00 86.00 110 GLU A N 1
ATOM 844 C CA . GLU A 1 110 ? 5.304 9.208 -1.754 1.00 86.00 110 GLU A CA 1
ATOM 845 C C . GLU A 1 110 ? 4.593 8.579 -2.961 1.00 86.00 110 GLU A C 1
ATOM 847 O O . GLU A 1 110 ? 3.990 7.507 -2.853 1.00 86.00 110 GLU A O 1
ATOM 852 N N . ILE A 1 111 ? 4.645 9.260 -4.105 1.00 89.06 111 ILE A N 1
ATOM 853 C CA . ILE A 1 111 ? 4.162 8.743 -5.387 1.00 89.06 111 ILE A CA 1
ATOM 854 C C . ILE A 1 111 ? 5.391 8.310 -6.170 1.00 89.06 111 ILE A C 1
ATOM 856 O O . ILE A 1 111 ? 6.276 9.127 -6.415 1.00 89.06 111 ILE A O 1
ATOM 860 N N . GLY A 1 112 ? 5.441 7.041 -6.558 1.00 89.38 112 GLY A N 1
ATOM 861 C CA . GLY A 1 112 ? 6.525 6.531 -7.381 1.00 89.38 112 GLY A CA 1
ATOM 862 C C . GLY A 1 112 ? 6.318 7.002 -8.810 1.00 89.38 112 GLY A C 1
ATOM 863 O O . GLY A 1 112 ? 5.234 6.805 -9.356 1.00 89.38 112 GLY A O 1
ATOM 864 N N . ILE A 1 113 ? 7.320 7.636 -9.407 1.00 90.81 113 ILE A N 1
ATOM 865 C CA . ILE A 1 113 ? 7.253 8.178 -10.768 1.00 90.81 113 ILE A CA 1
ATOM 866 C C . ILE A 1 113 ? 8.512 7.743 -11.501 1.00 90.81 113 ILE A C 1
ATOM 868 O O . ILE A 1 113 ? 9.610 7.810 -10.955 1.00 90.81 113 ILE A O 1
ATOM 872 N N . ASP A 1 114 ? 8.356 7.305 -12.746 1.00 90.06 114 ASP A N 1
ATOM 873 C CA . ASP A 1 114 ? 9.492 7.000 -13.604 1.00 90.06 114 ASP A CA 1
ATOM 874 C C . ASP A 1 114 ? 10.352 8.252 -13.826 1.00 90.06 114 ASP A C 1
ATOM 876 O O . ASP A 1 114 ? 9.863 9.212 -14.426 1.00 90.06 114 ASP A O 1
ATOM 880 N N . PRO A 1 115 ? 11.634 8.260 -13.418 1.00 83.69 115 PRO A N 1
ATOM 881 C CA . PRO A 1 115 ? 12.508 9.411 -13.631 1.00 83.69 115 PRO A CA 1
ATOM 882 C C . PRO A 1 115 ? 12.782 9.704 -15.115 1.00 83.69 115 PRO A C 1
ATOM 884 O O . PRO A 1 115 ? 13.228 10.798 -15.445 1.00 83.69 115 PRO A O 1
ATOM 887 N N . HIS A 1 116 ? 12.517 8.751 -16.013 1.00 82.25 116 HIS A N 1
ATOM 888 C CA . HIS A 1 116 ? 12.670 8.907 -17.461 1.00 82.25 116 HIS A CA 1
ATOM 889 C C . HIS A 1 116 ? 11.361 9.290 -18.157 1.00 82.25 116 HIS A C 1
ATOM 891 O O . HIS A 1 116 ? 11.312 9.318 -19.390 1.00 82.25 116 HIS A O 1
ATOM 897 N N . ILE A 1 117 ? 10.287 9.568 -17.405 1.00 78.19 117 ILE A N 1
ATOM 898 C CA . ILE A 1 117 ? 9.069 10.102 -18.005 1.00 78.19 117 ILE A CA 1
ATOM 899 C C . ILE A 1 117 ? 9.361 11.518 -18.510 1.00 78.19 117 ILE A C 1
ATOM 901 O O . ILE A 1 117 ? 9.558 12.460 -17.747 1.00 78.19 117 ILE A O 1
ATOM 905 N N . ASP A 1 118 ? 9.461 11.653 -19.828 1.00 67.00 118 ASP A N 1
ATOM 906 C CA . ASP A 1 118 ? 9.805 12.926 -20.449 1.00 67.00 118 ASP A CA 1
ATOM 907 C C . ASP A 1 118 ? 8.692 13.955 -20.179 1.00 67.00 118 ASP A C 1
ATOM 909 O O . ASP A 1 118 ? 7.503 13.663 -20.377 1.00 67.00 118 ASP A O 1
ATOM 913 N N . ALA A 1 119 ? 9.049 15.160 -19.730 1.00 59.78 119 ALA A N 1
ATOM 914 C CA . ALA A 1 119 ? 8.075 16.193 -19.356 1.00 59.78 119 ALA A CA 1
ATOM 915 C C . ALA A 1 119 ? 7.184 16.612 -20.544 1.00 59.78 119 ALA A C 1
ATOM 917 O O . ALA A 1 119 ? 6.034 16.997 -20.350 1.00 59.78 119 ALA A O 1
ATOM 918 N N . GLY A 1 120 ? 7.683 16.458 -21.775 1.00 55.91 120 GLY A N 1
ATOM 919 C CA . GLY A 1 120 ? 6.943 16.717 -23.014 1.00 55.91 120 GLY A CA 1
ATOM 920 C C . GLY A 1 120 ? 5.921 15.643 -23.405 1.00 55.91 120 GLY A C 1
ATOM 921 O O . GLY A 1 120 ? 5.286 15.775 -24.443 1.00 55.91 120 GLY A O 1
ATOM 922 N N . THR A 1 121 ? 5.752 14.575 -22.614 1.00 53.19 121 THR A N 1
ATOM 923 C CA . THR A 1 121 ? 4.767 13.509 -22.902 1.00 53.19 121 THR A CA 1
ATOM 924 C C . THR A 1 121 ? 3.405 13.700 -22.218 1.00 53.19 121 THR A C 1
ATOM 926 O O . THR A 1 121 ? 2.565 12.803 -22.298 1.00 53.19 121 THR A O 1
ATOM 929 N N . LEU A 1 122 ? 3.207 14.810 -21.498 1.00 51.75 122 LEU A N 1
ATOM 930 C CA . LEU A 1 122 ? 1.954 15.159 -20.809 1.00 51.75 122 LEU A CA 1
ATOM 931 C C . LEU A 1 122 ? 1.104 16.195 -21.572 1.00 51.75 122 LEU A C 1
ATOM 933 O O . LEU A 1 122 ? 0.049 16.578 -21.065 1.00 51.75 122 LEU A O 1
ATOM 937 N N . GLU A 1 123 ? 1.555 16.636 -22.753 1.00 43.19 123 GLU A N 1
ATOM 938 C CA . GLU A 1 123 ? 0.772 17.458 -23.692 1.00 43.19 123 GLU A CA 1
ATOM 939 C C . GLU A 1 123 ? -0.096 16.607 -24.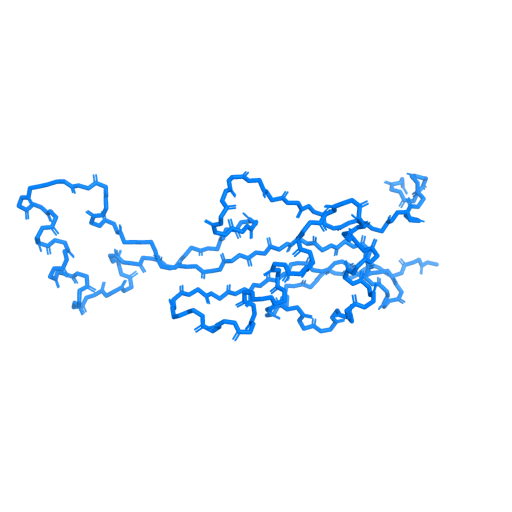631 1.00 43.19 123 GLU A C 1
ATOM 941 O O . GLU A 1 123 ? 0.393 15.562 -25.125 1.00 43.19 123 GLU A O 1
#

Secondary structure (DSSP, 8-state):
---EEEEEEETTTT--HHHHHHHS-TT--HHHHHHHHHHHT-TTEEEEEEEEEETTEEEEEEEEEEEE--GGGG--HHHHHHHHHHHHH-HHHHS-EEEEES-SSSS--PPEE-TT--GGG--

Mean predicted aligned error: 7.43 Å

Solvent-accessible surface area (backbone atoms only — not comparable to full-atom values): 7069 Å² total; per-residue (Å²): 134,88,51,77,47,80,43,83,34,64,40,63,68,94,60,53,70,70,56,40,42,53,25,32,46,83,92,53,61,59,45,65,48,52,53,50,54,66,72,62,64,50,84,67,54,42,56,26,22,41,38,30,25,48,78,88,41,76,43,34,36,39,44,24,33,34,34,58,49,58,57,41,75,83,48,63,73,72,60,22,57,53,40,54,55,48,27,73,77,42,38,75,76,38,30,36,80,43,80,42,82,23,53,96,81,52,99,66,54,75,66,24,42,36,83,82,62,59,81,81,73,79,117

Nearest PDB structures (foldseek):
  6az2-assembly1_B  TM=5.303E-01  e=1.055E+00  Saccharomyces cerevisiae S288C
  2ygv-assembly4_D  TM=5.425E-01  e=2.008E+00  Saccharomyces cerevisiae
  5eii-assembly2_G  TM=4.944E-01  e=2.598E+00  Saccharomyces cerevisiae
  6az2-assembly2_D  TM=4.926E-01  e=5.622E+00  Saccharomyces cerevisiae S288C

pLDDT: mean 83.74, std 10.57, range [43.19, 94.38]

Sequence (123 aa):
MNNLTCNCVPRLDGVPAAELGRLFPEPSITAPLLSLLQESGIDGFNLRSIVVLRDDAPILLLPLFETRFDLSTFVEGWIKKSLKVAGRLMPSVFQPRVLSVGLLVGEWSEIGIDPHIDAGTLE

Radius of gyration: 18.25 Å; Cα contacts (8 Å, |Δi|>4): 189; chains: 1; bounding box: 40×27×58 Å

Foldseek 3Di:
DKDKDKDKAWQCPLQDLVLLCQLQPPPGPQSVVSVCVCVVCDPQKTKIWIFMDIVSRTFKIWIKIKGWDQQLVVDDDPVSVVLVVVCVVVVCVRGPIDIGTADPPDPDRDMRGRPPPDPVVVD